Protein AF-A0A7Y2XLH8-F1 (afdb_monomer)

Solvent-accessible surface area (backbone atoms only — not comparable to full-atom values): 9489 Å² total; per-residue (Å²): 139,86,90,83,88,79,88,92,86,87,84,86,86,88,81,81,85,64,67,75,62,55,57,41,55,52,85,90,76,54,77,64,68,76,67,56,79,78,64,96,65,87,66,59,61,67,60,50,53,51,53,51,49,52,51,54,22,26,57,29,35,75,70,77,40,79,69,78,75,83,72,53,72,46,48,52,50,46,51,50,53,50,52,54,47,28,63,74,71,73,42,97,65,79,65,49,91,47,86,77,43,24,40,63,69,38,33,44,52,70,38,68,55,90,77,92,76,88,84,84,88,85,87,86,82,69,95,60,90,48,78,96,49,94,78,79,91,76,83,133

Mean predicted aligned error: 11.75 Å

Structure (mmCIF, N/CA/C/O backbone):
data_AF-A0A7Y2XLH8-F1
#
_entry.id   AF-A0A7Y2XLH8-F1
#
loop_
_atom_site.group_PDB
_atom_site.id
_atom_site.type_symbol
_atom_site.label_atom_id
_atom_site.label_alt_id
_atom_site.label_comp_id
_atom_site.label_asym_id
_atom_site.label_entity_id
_atom_site.label_seq_id
_atom_site.pdbx_PDB_ins_code
_atom_site.Cartn_x
_atom_site.Cartn_y
_atom_site.Cartn_z
_atom_site.occupancy
_atom_site.B_iso_or_equiv
_atom_site.auth_seq_id
_atom_site.auth_comp_id
_atom_site.auth_asym_id
_atom_site.auth_atom_id
_atom_site.pdbx_PDB_model_num
ATOM 1 N N . MET A 1 1 ? 52.951 14.604 -51.143 1.00 42.47 1 MET A N 1
ATOM 2 C CA . MET A 1 1 ? 51.880 15.284 -50.380 1.00 42.47 1 MET A CA 1
ATOM 3 C C . MET A 1 1 ? 50.622 14.425 -50.403 1.00 42.47 1 MET A C 1
ATOM 5 O O . MET A 1 1 ? 49.964 14.355 -51.430 1.00 42.47 1 MET A O 1
ATOM 9 N N . ARG A 1 2 ? 50.342 13.685 -49.322 1.00 42.69 2 ARG A N 1
ATOM 10 C CA . ARG A 1 2 ? 49.181 12.787 -49.211 1.00 42.69 2 ARG A CA 1
ATOM 11 C C . ARG A 1 2 ? 48.135 13.422 -48.291 1.00 42.69 2 ARG A C 1
ATOM 13 O O . ARG A 1 2 ? 48.194 13.254 -47.081 1.00 42.69 2 ARG A O 1
ATOM 20 N N . SER A 1 3 ? 47.190 14.145 -48.883 1.00 49.28 3 SER A N 1
ATOM 21 C CA . SER A 1 3 ? 45.931 14.532 -48.239 1.00 49.28 3 SER A CA 1
ATOM 22 C C . SER A 1 3 ? 44.973 13.352 -48.284 1.00 49.28 3 SER A C 1
ATOM 24 O O . SER A 1 3 ? 44.437 13.125 -49.358 1.00 49.28 3 SER A O 1
ATOM 26 N N . LYS A 1 4 ? 44.762 12.618 -47.182 1.00 50.88 4 LYS A N 1
ATOM 27 C CA . LYS A 1 4 ? 43.562 11.781 -46.929 1.00 50.88 4 LYS A CA 1
ATOM 28 C C . LYS A 1 4 ? 43.514 11.321 -45.465 1.00 50.88 4 LYS A C 1
ATOM 30 O O . LYS A 1 4 ? 43.762 10.153 -45.208 1.00 50.88 4 LYS A O 1
ATOM 35 N N . ILE A 1 5 ? 43.192 12.193 -44.510 1.00 50.69 5 ILE A N 1
ATOM 36 C CA . ILE A 1 5 ? 42.641 11.746 -43.215 1.00 50.69 5 ILE A CA 1
ATOM 37 C C . ILE A 1 5 ? 41.618 12.789 -42.758 1.00 50.69 5 ILE A C 1
ATOM 39 O O . ILE A 1 5 ? 41.911 13.684 -41.975 1.00 50.69 5 ILE A O 1
ATOM 43 N N . ALA A 1 6 ? 40.414 12.697 -43.310 1.00 52.81 6 ALA A N 1
ATOM 44 C CA . ALA A 1 6 ? 39.230 13.323 -42.748 1.00 52.81 6 ALA A CA 1
ATOM 45 C C . ALA A 1 6 ? 38.215 12.210 -42.478 1.00 52.81 6 ALA A C 1
ATOM 47 O O . ALA A 1 6 ? 38.079 11.299 -43.292 1.00 52.81 6 ALA A O 1
ATOM 48 N N . ALA A 1 7 ? 37.511 12.342 -41.354 1.00 50.44 7 ALA A N 1
ATOM 49 C CA . ALA A 1 7 ? 36.339 11.573 -40.938 1.00 50.44 7 ALA A CA 1
ATOM 50 C C . ALA A 1 7 ? 36.567 10.185 -40.312 1.00 50.44 7 ALA A C 1
ATOM 52 O O . ALA A 1 7 ? 36.214 9.189 -40.922 1.00 50.44 7 ALA A O 1
ATOM 53 N N . ILE A 1 8 ? 37.005 10.128 -39.044 1.00 50.56 8 ILE A N 1
ATOM 54 C CA . ILE A 1 8 ? 36.536 9.094 -38.091 1.00 50.56 8 ILE A CA 1
ATOM 55 C C . ILE A 1 8 ? 36.540 9.651 -36.651 1.00 50.56 8 ILE A C 1
ATOM 57 O O . ILE A 1 8 ? 37.342 9.217 -35.840 1.00 50.56 8 ILE A O 1
ATOM 61 N N . VAL A 1 9 ? 35.676 10.609 -36.291 1.00 49.31 9 VAL A N 1
ATOM 62 C CA . VAL A 1 9 ? 35.317 10.840 -34.867 1.00 49.31 9 VAL A CA 1
ATOM 63 C C . VAL A 1 9 ? 33.906 11.439 -34.775 1.00 49.31 9 VAL A C 1
ATOM 65 O O . VAL A 1 9 ? 33.739 12.623 -34.515 1.00 49.31 9 VAL A O 1
ATOM 68 N N . ALA A 1 10 ? 32.862 10.652 -35.040 1.00 50.28 10 ALA A N 1
ATOM 69 C CA . ALA A 1 10 ? 31.478 11.088 -34.793 1.00 50.28 10 ALA A CA 1
ATOM 70 C C . ALA A 1 10 ? 30.526 9.900 -34.575 1.00 50.28 10 ALA A C 1
ATOM 72 O O . ALA A 1 10 ? 29.462 9.831 -35.179 1.00 50.28 10 ALA A O 1
ATOM 73 N N . GLY A 1 11 ? 30.916 8.918 -33.756 1.00 48.41 11 GLY A N 1
ATOM 74 C CA . GLY A 1 11 ? 30.134 7.680 -33.635 1.00 48.41 11 GLY A CA 1
ATOM 75 C C . GLY A 1 11 ? 30.216 6.956 -32.298 1.00 48.41 11 GLY A C 1
ATOM 76 O O . GLY A 1 11 ? 30.071 5.742 -32.285 1.00 48.41 11 GLY A O 1
ATOM 77 N N . PHE A 1 12 ? 30.477 7.648 -31.183 1.00 50.34 12 PHE A N 1
ATOM 78 C CA . PHE A 1 12 ? 30.637 6.976 -29.882 1.00 50.34 12 PHE A CA 1
ATOM 79 C C . PHE A 1 12 ? 29.977 7.708 -28.704 1.00 50.34 12 PHE A C 1
ATOM 81 O O . PHE A 1 12 ? 30.541 7.801 -27.620 1.00 50.34 12 PHE A O 1
ATOM 88 N N . ALA A 1 13 ? 28.775 8.255 -28.903 1.00 50.56 13 ALA A N 1
ATOM 89 C CA . ALA A 1 13 ? 28.060 8.962 -27.835 1.00 50.56 13 ALA A CA 1
ATOM 90 C C . ALA A 1 13 ? 26.543 8.700 -27.820 1.00 50.56 13 ALA A C 1
ATOM 92 O O . ALA A 1 13 ? 25.767 9.619 -27.576 1.00 50.56 13 ALA A O 1
ATOM 93 N N . LEU A 1 14 ? 26.092 7.466 -28.086 1.00 52.66 14 LEU A N 1
ATOM 94 C CA . LEU A 1 14 ? 24.652 7.161 -28.070 1.00 52.66 14 LEU A CA 1
ATOM 95 C C . LEU A 1 14 ? 24.276 5.775 -27.516 1.00 52.66 14 LEU A C 1
ATOM 97 O O . LEU A 1 14 ? 23.356 5.150 -28.031 1.00 52.66 14 LEU A O 1
ATOM 101 N N . SER A 1 15 ? 24.944 5.290 -26.461 1.00 49.56 15 SER A N 1
ATOM 102 C CA . SER A 1 15 ? 24.640 3.942 -25.929 1.00 49.56 15 SER A CA 1
ATOM 103 C C . SER A 1 15 ? 24.393 3.826 -24.419 1.00 49.56 15 SER A C 1
ATOM 105 O O . SER A 1 15 ? 24.110 2.728 -23.956 1.00 49.56 15 SER A O 1
ATOM 107 N N . CYS A 1 16 ? 24.423 4.903 -23.624 1.00 47.50 16 CYS A N 1
ATOM 108 C CA . CYS A 1 16 ? 24.435 4.749 -22.154 1.00 47.50 16 CYS A CA 1
ATOM 109 C C . CYS A 1 16 ? 23.150 5.130 -21.394 1.00 47.50 16 CYS A C 1
ATOM 111 O O . CYS A 1 16 ? 23.162 5.106 -20.168 1.00 47.50 16 CYS A O 1
ATOM 113 N N . VAL A 1 17 ? 22.023 5.444 -22.048 1.00 51.62 17 VAL A N 1
ATOM 114 C CA . VAL A 1 17 ? 20.821 5.936 -21.322 1.00 51.62 17 VAL A CA 1
ATOM 115 C C . VAL A 1 17 ? 19.772 4.843 -21.030 1.00 51.62 17 VAL A C 1
ATOM 117 O O . VAL A 1 17 ? 18.806 5.085 -20.312 1.00 51.62 17 VAL A O 1
ATOM 120 N N . VAL A 1 18 ? 19.957 3.606 -21.506 1.00 52.75 18 VAL A N 1
ATOM 121 C CA . VAL A 1 18 ? 18.918 2.548 -21.433 1.00 52.75 18 VAL A CA 1
ATOM 122 C C . VAL A 1 18 ? 19.030 1.597 -20.231 1.00 52.75 18 VAL A C 1
ATOM 124 O O . VAL A 1 18 ? 18.156 0.756 -20.027 1.00 52.75 18 VAL A O 1
ATOM 127 N N . ALA A 1 19 ? 20.068 1.712 -19.398 1.00 52.62 19 ALA A N 1
ATOM 128 C CA . ALA A 1 19 ? 20.333 0.719 -18.349 1.00 52.62 19 ALA A CA 1
ATOM 129 C C . ALA A 1 19 ? 19.304 0.726 -17.197 1.00 52.62 19 ALA A C 1
ATOM 131 O O . ALA A 1 19 ? 19.071 -0.302 -16.570 1.00 52.62 19 ALA A O 1
ATOM 132 N N . THR A 1 20 ? 18.630 1.851 -16.935 1.00 54.25 20 THR A N 1
ATOM 133 C CA . THR A 1 20 ? 17.723 1.967 -15.774 1.00 54.25 20 THR A CA 1
ATOM 134 C C . THR A 1 20 ? 16.356 1.307 -15.974 1.00 54.25 20 THR A C 1
ATOM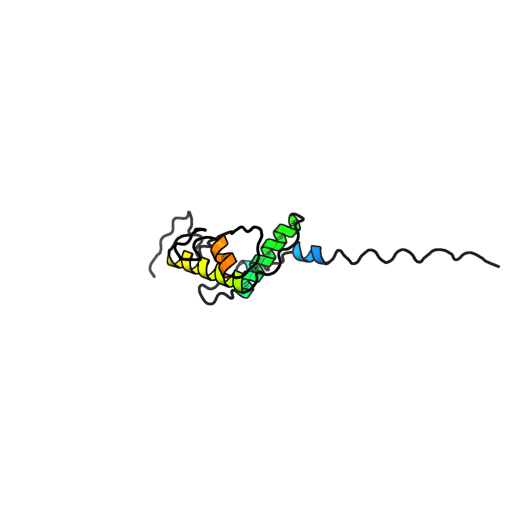 136 O O . THR A 1 20 ? 15.678 0.998 -14.995 1.00 54.25 20 THR A O 1
ATOM 139 N N . SER A 1 21 ? 15.937 1.059 -17.220 1.00 55.72 21 SER A N 1
ATOM 140 C CA . SER A 1 21 ? 14.692 0.336 -17.511 1.00 55.72 21 SER A CA 1
ATOM 141 C C . SER A 1 21 ? 14.849 -1.181 -17.417 1.00 55.72 21 SER A C 1
ATOM 143 O O . SER A 1 21 ? 13.876 -1.870 -17.124 1.00 55.72 21 SER A O 1
ATOM 145 N N . ALA A 1 22 ? 16.056 -1.711 -17.636 1.00 59.56 22 ALA A N 1
ATOM 146 C CA . ALA A 1 22 ? 16.285 -3.154 -17.668 1.00 59.56 22 ALA A CA 1
ATOM 147 C C . ALA A 1 22 ? 16.166 -3.804 -16.277 1.00 59.56 22 ALA A C 1
ATOM 149 O O . ALA A 1 22 ? 15.547 -4.860 -16.165 1.00 59.56 22 ALA A O 1
ATOM 150 N N . GLU A 1 23 ? 16.665 -3.156 -15.215 1.00 62.62 23 GLU A N 1
ATOM 151 C CA . GLU A 1 23 ? 16.588 -3.710 -13.852 1.00 62.62 23 GLU A CA 1
ATOM 152 C C . GLU A 1 23 ? 15.149 -3.872 -13.360 1.00 62.62 23 GLU A C 1
ATOM 154 O O . GLU A 1 23 ? 14.798 -4.923 -12.832 1.00 62.62 23 GLU A O 1
ATOM 159 N N . ALA A 1 24 ? 14.284 -2.874 -13.578 1.00 64.62 24 ALA A N 1
ATOM 160 C CA . ALA A 1 24 ? 12.888 -2.956 -13.148 1.00 64.62 24 ALA A CA 1
ATOM 161 C C . ALA A 1 24 ? 12.120 -4.059 -13.889 1.00 64.62 24 ALA A C 1
ATOM 163 O O . ALA A 1 24 ? 11.203 -4.637 -13.328 1.00 64.62 24 ALA A O 1
ATOM 164 N N . CYS A 1 25 ? 12.497 -4.377 -15.129 1.00 76.56 25 CYS A N 1
ATOM 165 C CA . CYS A 1 25 ? 11.893 -5.452 -15.917 1.00 76.56 25 CYS A CA 1
ATOM 166 C C . CYS A 1 25 ? 12.431 -6.847 -15.557 1.00 76.56 25 CYS A C 1
ATOM 168 O O . CYS A 1 25 ? 11.977 -7.840 -16.127 1.00 76.56 25 CYS A O 1
ATOM 170 N N . SER A 1 26 ? 13.367 -6.944 -14.612 1.00 74.12 26 SER A N 1
ATOM 171 C CA . SER A 1 26 ? 13.904 -8.206 -14.117 1.00 74.12 26 SER A CA 1
ATOM 172 C C . SER A 1 26 ? 13.535 -8.405 -12.647 1.00 74.12 26 SER A C 1
ATOM 174 O O . SER A 1 26 ? 13.800 -7.557 -11.802 1.00 74.12 26 SER A O 1
ATOM 176 N N . ARG A 1 27 ? 12.922 -9.546 -12.323 1.00 70.50 27 ARG A N 1
ATOM 177 C CA . ARG A 1 27 ? 12.696 -9.992 -10.943 1.00 70.50 27 ARG A CA 1
ATOM 178 C C . ARG A 1 27 ? 13.339 -11.360 -10.777 1.00 70.50 27 ARG A C 1
ATOM 180 O O . ARG A 1 27 ? 12.827 -12.354 -11.282 1.00 70.50 27 ARG A O 1
ATOM 187 N N . SER A 1 28 ? 14.446 -11.410 -10.047 1.00 67.88 28 SER A N 1
ATOM 188 C CA . SER A 1 28 ? 15.061 -12.660 -9.604 1.00 67.88 28 SER A CA 1
ATOM 189 C C . SER A 1 28 ? 14.618 -12.943 -8.170 1.00 67.88 28 SER A C 1
ATOM 191 O O . SER A 1 28 ? 15.053 -12.265 -7.242 1.00 67.88 28 SER A O 1
ATOM 193 N N . VAL A 1 29 ? 13.760 -13.946 -7.980 1.00 68.62 29 VAL A N 1
ATOM 194 C CA . VAL A 1 29 ? 13.443 -14.501 -6.654 1.00 68.62 29 VAL A CA 1
ATOM 195 C C . VAL A 1 29 ? 13.975 -15.922 -6.608 1.00 68.62 29 VAL A C 1
ATOM 197 O O . VAL A 1 29 ? 13.643 -16.735 -7.468 1.00 68.62 29 VAL A O 1
ATOM 200 N N . SER A 1 30 ? 14.808 -16.229 -5.614 1.00 69.31 30 SER A N 1
ATOM 201 C CA . SER A 1 30 ? 15.351 -17.578 -5.463 1.00 69.31 30 SER A CA 1
ATOM 202 C C . SER A 1 30 ? 14.250 -18.578 -5.091 1.00 69.31 30 SER A C 1
ATOM 204 O O . SER A 1 30 ? 13.277 -18.236 -4.414 1.00 69.31 30 SER A O 1
ATOM 206 N N . ALA A 1 31 ? 14.424 -19.845 -5.478 1.00 72.62 31 ALA A N 1
ATOM 207 C CA . ALA A 1 31 ? 13.483 -20.910 -5.125 1.00 72.62 31 ALA A CA 1
ATOM 208 C C . ALA A 1 31 ? 13.303 -21.063 -3.602 1.00 72.62 31 ALA A C 1
ATOM 210 O O . ALA A 1 31 ? 12.221 -21.425 -3.147 1.00 72.62 31 ALA A O 1
ATOM 211 N N . ASN A 1 32 ? 14.342 -20.756 -2.817 1.00 68.25 32 ASN A N 1
ATOM 212 C CA . ASN A 1 32 ? 14.270 -20.753 -1.358 1.00 68.25 32 ASN A CA 1
ATOM 213 C C . ASN A 1 32 ? 13.418 -19.590 -0.844 1.00 68.25 32 ASN A C 1
ATOM 215 O O . ASN A 1 32 ? 12.512 -19.822 -0.053 1.00 68.25 32 ASN A O 1
ATOM 219 N N . ALA A 1 33 ? 13.639 -18.367 -1.342 1.00 70.00 33 ALA A N 1
ATOM 220 C CA . ALA A 1 33 ? 12.838 -17.205 -0.953 1.00 70.00 33 ALA A CA 1
ATOM 221 C C . ALA A 1 33 ? 11.348 -17.387 -1.294 1.00 70.00 33 ALA A C 1
ATOM 223 O O . ALA A 1 33 ? 10.489 -16.996 -0.512 1.00 70.00 33 ALA A O 1
ATOM 224 N N . ALA A 1 34 ? 11.037 -18.047 -2.416 1.00 68.19 34 ALA A N 1
ATOM 225 C CA . ALA A 1 34 ? 9.664 -18.378 -2.805 1.00 68.19 34 ALA A CA 1
ATOM 226 C C . ALA A 1 34 ? 8.972 -19.398 -1.873 1.00 68.19 34 ALA A C 1
ATOM 228 O O . ALA A 1 34 ? 7.748 -19.506 -1.892 1.00 68.19 34 ALA A O 1
ATOM 229 N N . LYS A 1 35 ? 9.742 -20.150 -1.075 1.00 68.25 35 LYS A N 1
ATOM 230 C CA . LYS A 1 35 ? 9.249 -21.161 -0.123 1.00 68.25 35 LYS A CA 1
ATOM 231 C C . LYS A 1 35 ? 9.322 -20.700 1.335 1.00 68.25 35 LYS A C 1
ATOM 233 O O . LYS A 1 35 ? 8.863 -21.420 2.219 1.00 68.25 35 LYS A O 1
ATOM 238 N N . THR A 1 36 ? 9.902 -19.530 1.603 1.00 70.94 36 THR A N 1
ATOM 239 C CA . THR A 1 36 ? 10.019 -18.996 2.960 1.00 70.94 36 THR A CA 1
ATOM 240 C C . THR A 1 36 ? 8.640 -18.660 3.516 1.00 70.94 36 THR A C 1
ATOM 242 O O . THR A 1 36 ? 7.892 -17.874 2.938 1.00 70.94 36 THR A O 1
ATOM 245 N N . VAL A 1 37 ? 8.318 -19.226 4.679 1.00 72.50 37 VAL A N 1
ATOM 246 C CA . VAL A 1 37 ? 7.117 -18.855 5.431 1.00 72.50 37 VAL A CA 1
ATOM 247 C C . VAL A 1 37 ? 7.344 -17.484 6.064 1.00 72.50 37 VAL A C 1
ATOM 249 O O . VAL A 1 37 ? 8.294 -17.293 6.822 1.00 72.50 37 VAL A O 1
ATOM 252 N N . VAL A 1 38 ? 6.468 -16.526 5.764 1.00 73.06 38 VAL A N 1
ATOM 253 C CA . VAL A 1 38 ? 6.495 -15.203 6.399 1.00 73.06 38 VAL A CA 1
ATOM 254 C C . VAL A 1 38 ? 6.071 -15.353 7.868 1.00 73.06 38 VAL A C 1
ATOM 256 O O . VAL A 1 38 ? 5.036 -15.974 8.133 1.00 73.06 38 VAL A O 1
ATOM 259 N N . PRO 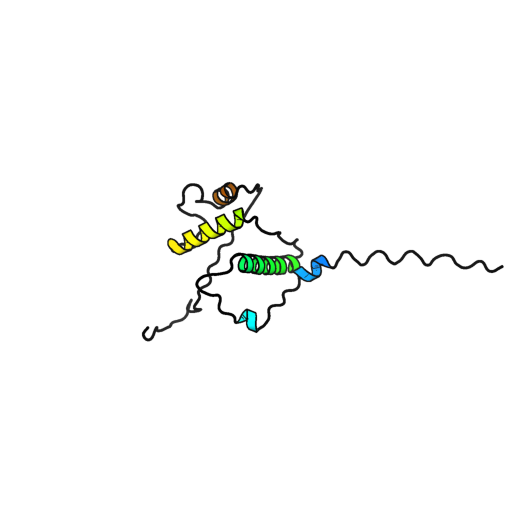A 1 39 ? 6.843 -14.823 8.835 1.00 74.00 39 PRO A N 1
ATOM 260 C CA . PRO A 1 39 ? 6.514 -14.951 10.249 1.00 74.00 39 PRO A CA 1
ATOM 261 C C . PRO A 1 39 ? 5.196 -14.241 10.584 1.00 74.00 39 PRO A C 1
ATOM 263 O O . PRO A 1 39 ? 4.850 -13.218 9.998 1.00 74.00 39 PRO A O 1
ATOM 266 N N . GLN A 1 40 ? 4.460 -14.784 11.558 1.00 69.75 40 GLN A N 1
ATOM 267 C CA . GLN A 1 40 ? 3.166 -14.234 11.985 1.00 69.75 40 GLN A CA 1
ATOM 268 C C . GLN A 1 40 ? 3.307 -12.896 12.725 1.00 69.75 40 GLN A C 1
ATOM 270 O O . GLN A 1 40 ? 2.401 -12.065 12.698 1.00 69.75 40 GLN A O 1
ATOM 275 N N . THR A 1 41 ? 4.429 -12.695 13.408 1.00 77.81 41 THR A N 1
ATOM 276 C CA . THR A 1 41 ? 4.739 -11.496 14.186 1.00 77.81 41 THR A CA 1
ATOM 277 C C . THR A 1 41 ? 6.123 -10.988 13.805 1.00 77.81 41 THR A C 1
ATOM 279 O O . THR A 1 41 ? 6.937 -11.727 13.255 1.00 77.81 41 THR A O 1
ATOM 282 N N . GLY A 1 42 ? 6.388 -9.705 14.059 1.00 80.12 42 GLY A N 1
ATOM 283 C CA . GLY A 1 42 ? 7.691 -9.114 13.746 1.00 80.12 42 GLY A CA 1
ATOM 284 C C . GLY A 1 42 ? 7.987 -9.027 12.246 1.00 80.12 42 GLY A C 1
ATOM 285 O O . GLY A 1 42 ? 9.149 -9.085 11.853 1.00 80.12 42 GLY A O 1
ATOM 286 N N . ILE A 1 43 ? 6.954 -8.903 11.402 1.00 80.44 43 ILE A N 1
ATOM 287 C CA . ILE A 1 43 ? 7.134 -8.649 9.969 1.00 80.44 43 ILE A CA 1
ATOM 288 C C . ILE A 1 43 ? 7.956 -7.368 9.808 1.00 80.44 43 ILE A C 1
ATOM 290 O O . ILE A 1 43 ? 7.582 -6.309 10.314 1.00 80.44 43 ILE A O 1
ATOM 294 N N . ASN A 1 44 ? 9.072 -7.465 9.085 1.00 82.62 44 ASN A N 1
ATOM 295 C CA . ASN A 1 44 ? 9.839 -6.292 8.698 1.00 82.62 44 ASN A CA 1
ATOM 296 C C . ASN A 1 44 ? 9.047 -5.523 7.630 1.00 82.62 44 ASN A C 1
ATOM 298 O O . ASN A 1 44 ? 9.079 -5.873 6.451 1.00 82.62 44 ASN A O 1
ATOM 302 N N . GLN A 1 45 ? 8.315 -4.495 8.065 1.00 81.19 45 GLN A N 1
ATOM 303 C CA . GLN A 1 45 ? 7.429 -3.720 7.199 1.00 81.19 45 GLN A CA 1
ATOM 304 C C . GLN A 1 45 ? 8.192 -3.022 6.067 1.00 81.19 45 GLN A C 1
ATOM 306 O O . GLN A 1 45 ? 7.702 -2.997 4.947 1.00 81.19 45 GLN A O 1
ATOM 311 N N . SER A 1 46 ? 9.408 -2.527 6.323 1.00 82.31 46 SER A N 1
ATOM 312 C CA . SER A 1 46 ? 10.230 -1.888 5.285 1.00 82.31 46 SER A CA 1
ATOM 313 C C . SER A 1 46 ? 10.605 -2.883 4.190 1.00 82.31 46 SER A C 1
ATOM 315 O O . SER A 1 46 ? 10.446 -2.592 3.010 1.00 82.31 46 SER A O 1
ATOM 317 N N . LEU A 1 47 ? 11.044 -4.084 4.579 1.00 83.75 47 LEU A N 1
ATOM 318 C CA . LEU A 1 47 ? 11.382 -5.137 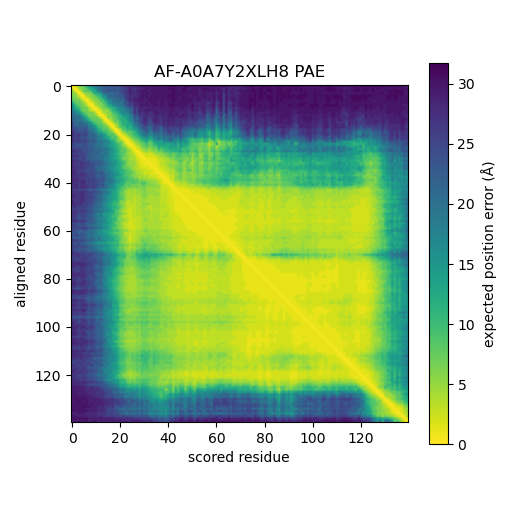3.622 1.00 83.75 47 LEU A CA 1
ATOM 319 C C . LEU A 1 47 ? 10.152 -5.592 2.823 1.00 83.75 47 LEU A C 1
ATOM 321 O O . LEU A 1 47 ? 10.257 -5.859 1.626 1.00 83.75 47 LEU A O 1
ATOM 325 N N . LEU A 1 48 ? 8.988 -5.676 3.473 1.00 82.38 48 LEU A N 1
ATOM 326 C CA . LEU A 1 48 ? 7.733 -6.007 2.801 1.00 82.38 48 LEU A CA 1
ATOM 327 C C . LEU A 1 48 ? 7.332 -4.922 1.789 1.00 82.38 48 LEU A C 1
ATOM 329 O O . LEU A 1 48 ? 7.004 -5.253 0.650 1.00 82.38 48 LEU A O 1
ATOM 333 N N . ASP A 1 49 ? 7.398 -3.646 2.174 1.00 84.38 49 ASP A N 1
ATOM 334 C CA . ASP A 1 49 ? 7.088 -2.509 1.302 1.00 84.38 49 ASP A CA 1
ATOM 335 C C . ASP A 1 49 ? 8.027 -2.471 0.083 1.00 84.38 49 ASP A C 1
ATOM 337 O O . ASP A 1 49 ? 7.570 -2.266 -1.046 1.00 84.38 49 ASP A O 1
ATOM 341 N N . ASP A 1 50 ? 9.323 -2.725 0.283 1.00 84.69 50 ASP A N 1
ATOM 342 C CA . ASP A 1 50 ? 10.311 -2.797 -0.799 1.00 84.69 50 ASP A CA 1
ATOM 343 C C . ASP A 1 50 ? 10.032 -3.969 -1.750 1.00 84.69 50 ASP A C 1
ATOM 345 O O . ASP A 1 50 ? 10.053 -3.796 -2.972 1.00 84.69 50 ASP A O 1
ATOM 349 N N . ALA A 1 51 ? 9.690 -5.146 -1.216 1.00 85.94 51 ALA A N 1
ATOM 350 C CA . ALA A 1 51 ? 9.340 -6.317 -2.020 1.00 85.94 51 ALA A CA 1
ATOM 351 C C . ALA A 1 51 ? 8.060 -6.099 -2.846 1.00 85.94 51 ALA A C 1
ATOM 353 O O . ALA A 1 51 ? 8.015 -6.451 -4.030 1.00 85.94 51 ALA A O 1
ATOM 354 N N . ILE A 1 52 ? 7.028 -5.486 -2.253 1.00 86.69 52 ILE A N 1
ATOM 355 C CA . ILE A 1 52 ? 5.793 -5.117 -2.961 1.00 86.69 52 ILE A CA 1
ATOM 356 C C . ILE A 1 52 ? 6.108 -4.110 -4.069 1.00 86.69 52 ILE A C 1
ATOM 358 O O . ILE A 1 52 ? 5.652 -4.274 -5.200 1.00 86.69 52 ILE A O 1
ATOM 362 N N . ARG A 1 53 ? 6.911 -3.080 -3.781 1.00 88.31 53 ARG A N 1
ATOM 363 C CA . ARG A 1 53 ? 7.267 -2.048 -4.764 1.00 88.31 53 ARG A CA 1
ATOM 364 C C . ARG A 1 53 ? 8.085 -2.613 -5.918 1.00 88.31 53 ARG A C 1
ATOM 366 O O . ARG A 1 53 ? 7.843 -2.229 -7.062 1.00 88.31 53 ARG A O 1
ATOM 373 N N . ALA A 1 54 ? 9.017 -3.522 -5.635 1.00 86.94 54 ALA A N 1
ATOM 374 C CA . ALA A 1 54 ? 9.772 -4.239 -6.654 1.00 86.94 54 ALA A CA 1
ATOM 375 C C . ALA A 1 54 ? 8.834 -5.032 -7.577 1.00 86.94 54 ALA A C 1
ATOM 377 O O . ALA A 1 54 ? 8.926 -4.897 -8.795 1.00 86.94 54 ALA A O 1
ATOM 378 N N . GLU A 1 55 ? 7.870 -5.770 -7.014 1.00 89.31 55 GLU A N 1
ATOM 379 C CA . GLU A 1 55 ? 6.890 -6.524 -7.806 1.00 89.31 55 GLU A CA 1
ATOM 380 C C . GLU A 1 55 ? 5.991 -5.623 -8.652 1.00 89.31 55 GLU A C 1
ATOM 382 O O . GLU A 1 55 ? 5.803 -5.850 -9.847 1.00 89.31 55 GLU A O 1
ATOM 387 N N . VAL A 1 56 ? 5.456 -4.560 -8.052 1.00 91.38 56 VAL A N 1
ATOM 388 C CA . VAL A 1 56 ? 4.630 -3.583 -8.767 1.00 91.38 56 VAL A CA 1
ATOM 389 C C . VAL A 1 56 ? 5.420 -2.969 -9.919 1.00 91.38 56 VAL A C 1
ATOM 391 O O . VAL A 1 56 ? 4.908 -2.871 -11.033 1.00 91.38 56 VAL A O 1
ATOM 394 N N . ASN A 1 57 ? 6.672 -2.577 -9.685 1.00 91.69 57 ASN A N 1
ATOM 395 C CA . ASN A 1 57 ? 7.514 -1.983 -10.718 1.00 91.69 57 ASN A CA 1
ATOM 396 C C . ASN A 1 57 ? 7.912 -2.971 -11.815 1.00 91.69 57 ASN A C 1
ATOM 398 O O . ASN A 1 57 ? 8.005 -2.546 -12.966 1.00 91.69 57 ASN A O 1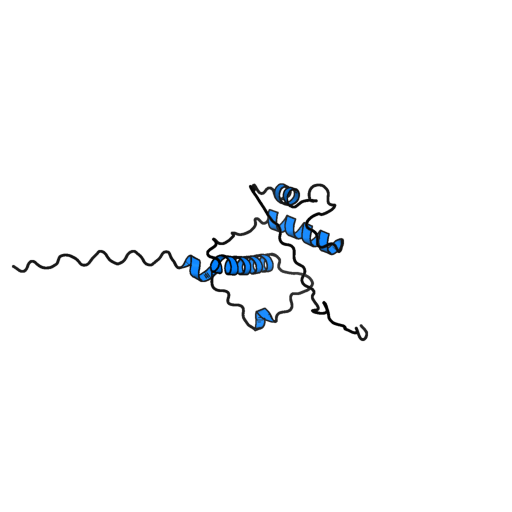
ATOM 402 N N . PHE A 1 58 ? 8.045 -4.259 -11.501 1.00 91.69 58 PHE A N 1
ATOM 403 C CA . PHE A 1 58 ? 8.215 -5.312 -12.499 1.00 91.69 58 PHE A CA 1
ATOM 404 C C . PHE A 1 58 ? 7.040 -5.380 -13.471 1.00 91.69 58 PHE A C 1
ATOM 406 O O . PHE A 1 58 ? 7.228 -5.257 -14.686 1.00 91.69 58 PHE A O 1
ATOM 413 N N . HIS A 1 59 ? 5.813 -5.469 -12.954 1.00 92.69 59 HIS A N 1
ATOM 414 C CA . HIS A 1 59 ? 4.621 -5.487 -13.810 1.00 92.69 59 HIS A CA 1
ATOM 415 C C . HIS A 1 59 ? 4.433 -4.175 -14.575 1.00 92.69 59 HIS A C 1
ATOM 417 O O . HIS A 1 59 ? 4.082 -4.192 -15.754 1.00 92.69 59 HIS A O 1
ATOM 423 N N . ARG A 1 60 ? 4.733 -3.029 -13.950 1.00 94.06 60 ARG A N 1
ATOM 424 C CA . ARG A 1 60 ? 4.705 -1.723 -14.627 1.00 94.06 60 ARG A CA 1
ATOM 425 C C . ARG A 1 60 ? 5.713 -1.651 -15.769 1.00 94.06 60 ARG A C 1
ATOM 427 O O . ARG A 1 60 ? 5.340 -1.210 -16.851 1.00 94.06 60 ARG A O 1
ATOM 434 N N . CYS A 1 61 ? 6.941 -2.121 -15.557 1.00 93.50 61 CYS A N 1
ATOM 435 C CA . CYS A 1 61 ? 7.983 -2.125 -16.581 1.00 93.50 61 CYS A CA 1
ATOM 436 C C . CYS A 1 61 ? 7.575 -2.980 -17.786 1.00 93.50 61 CYS A C 1
ATOM 438 O O . CYS A 1 61 ? 7.634 -2.510 -18.921 1.00 93.50 61 CYS A O 1
ATOM 440 N N . ARG A 1 62 ? 7.044 -4.188 -17.543 1.00 91.75 62 ARG A N 1
ATOM 441 C CA . ARG A 1 62 ? 6.520 -5.069 -18.603 1.00 91.75 62 ARG A CA 1
ATOM 442 C C . ARG A 1 62 ? 5.354 -4.467 -19.389 1.00 91.75 62 ARG A C 1
ATOM 444 O O . ARG A 1 62 ? 5.155 -4.831 -20.541 1.00 91.75 62 ARG A O 1
ATOM 451 N N . ALA A 1 63 ? 4.608 -3.549 -18.780 1.00 94.44 63 ALA A N 1
ATOM 452 C CA . ALA A 1 63 ? 3.531 -2.799 -19.419 1.00 94.44 63 ALA A CA 1
ATOM 453 C C . ALA A 1 63 ? 3.989 -1.459 -20.039 1.00 94.44 63 ALA A C 1
ATOM 455 O O . ALA A 1 63 ? 3.149 -0.668 -20.459 1.00 94.44 63 ALA A O 1
ATOM 456 N N . GLY A 1 64 ? 5.294 -1.156 -20.064 1.00 94.12 64 GLY A N 1
ATOM 457 C CA . GLY A 1 64 ? 5.823 0.113 -20.584 1.00 94.12 64 GLY A CA 1
ATOM 458 C C . GLY A 1 64 ? 5.524 1.335 -19.702 1.00 94.12 64 GLY A C 1
ATOM 459 O O . GLY A 1 64 ? 5.624 2.476 -20.154 1.00 94.12 64 GLY A O 1
ATOM 460 N N . LEU A 1 65 ? 5.146 1.125 -18.438 1.00 93.81 65 LEU A N 1
ATOM 461 C CA . LEU A 1 65 ? 4.810 2.182 -17.488 1.00 93.81 65 LEU A CA 1
ATOM 462 C C . LEU A 1 65 ? 6.024 2.578 -16.642 1.00 93.81 65 LEU A C 1
ATOM 464 O O . LEU A 1 65 ? 6.791 1.741 -16.170 1.00 93.81 65 LEU A O 1
ATOM 468 N N . LYS A 1 66 ? 6.146 3.880 -16.354 1.00 90.94 66 LYS A N 1
ATOM 469 C CA . LYS A 1 66 ? 7.168 4.404 -15.431 1.00 90.94 66 LYS A CA 1
ATOM 470 C C . LYS A 1 66 ? 7.023 3.783 -14.043 1.00 90.94 66 LYS A C 1
ATOM 472 O O . LYS A 1 66 ? 5.902 3.647 -13.548 1.00 90.94 66 LYS A O 1
ATOM 477 N N . ARG A 1 67 ? 8.143 3.488 -13.384 1.00 89.94 67 ARG A N 1
ATOM 478 C CA . ARG A 1 67 ? 8.171 3.008 -11.994 1.00 89.94 67 ARG A CA 1
ATOM 479 C C . ARG A 1 67 ? 7.463 3.964 -11.024 1.00 89.94 67 ARG A C 1
ATOM 481 O O . ARG A 1 67 ? 7.516 5.180 -11.206 1.00 89.94 67 ARG A O 1
ATOM 488 N N . VAL A 1 68 ? 6.831 3.412 -9.992 1.00 91.25 68 VAL A N 1
ATOM 489 C CA . VAL A 1 68 ? 6.415 4.166 -8.804 1.00 91.25 68 VAL A CA 1
ATOM 490 C C . VAL A 1 68 ? 7.605 4.331 -7.859 1.00 91.25 68 VAL A C 1
ATOM 492 O O . VAL A 1 68 ? 8.449 3.437 -7.740 1.00 91.25 68 VAL A O 1
ATOM 495 N N . SER A 1 69 ? 7.687 5.499 -7.226 1.00 89.12 69 SER A N 1
ATOM 496 C CA . SER A 1 69 ? 8.671 5.791 -6.186 1.00 89.12 69 SER A CA 1
ATOM 497 C C . SER A 1 69 ? 8.257 5.178 -4.852 1.00 89.12 69 SER A C 1
ATOM 499 O O . SER A 1 69 ? 7.177 4.602 -4.727 1.00 89.12 69 SER A O 1
ATOM 501 N N . ASP A 1 70 ? 9.119 5.337 -3.852 1.00 84.88 70 ASP A N 1
ATOM 502 C CA . ASP A 1 70 ? 8.756 5.035 -2.476 1.00 84.88 70 ASP A CA 1
ATOM 503 C C . ASP A 1 70 ? 7.506 5.805 -2.029 1.00 84.88 70 ASP A C 1
ATOM 505 O O . ASP A 1 70 ? 7.287 6.956 -2.435 1.00 84.88 70 ASP A O 1
ATOM 509 N N . ALA A 1 71 ? 6.695 5.150 -1.201 1.00 79.31 71 ALA A N 1
ATOM 510 C CA . ALA A 1 71 ? 5.659 5.816 -0.440 1.00 79.31 71 ALA A CA 1
ATOM 511 C C . ALA A 1 71 ? 6.345 6.574 0.702 1.00 79.31 71 ALA A C 1
ATOM 513 O O . ALA A 1 71 ? 7.275 6.080 1.330 1.00 79.31 71 ALA A O 1
ATOM 514 N N . SER A 1 72 ? 5.912 7.799 0.997 1.00 84.94 72 SER A N 1
ATOM 515 C CA . SER A 1 72 ? 6.438 8.473 2.184 1.00 84.94 72 SER A CA 1
ATOM 516 C C . SER A 1 72 ? 6.123 7.638 3.431 1.00 84.94 72 SER A C 1
ATOM 518 O O . SER A 1 72 ? 5.052 7.032 3.519 1.00 84.94 72 SER A O 1
ATOM 520 N N . SER A 1 73 ? 7.003 7.663 4.435 1.00 86.75 73 SER A N 1
ATOM 521 C CA . SER A 1 73 ? 6.800 6.926 5.695 1.00 86.75 73 SER A CA 1
ATOM 522 C C . SER A 1 73 ? 5.448 7.223 6.357 1.00 86.75 73 SER A C 1
ATOM 524 O O . SER A 1 73 ? 4.848 6.363 6.995 1.00 86.75 73 SER A O 1
ATOM 526 N N . ARG A 1 74 ? 4.917 8.435 6.153 1.00 91.75 74 ARG A N 1
ATOM 527 C CA . ARG A 1 74 ? 3.591 8.846 6.631 1.00 91.75 74 ARG A CA 1
ATOM 528 C C . ARG A 1 74 ? 2.451 8.129 5.912 1.00 91.75 74 ARG A C 1
ATOM 530 O O . ARG A 1 74 ? 1.461 7.789 6.553 1.00 91.75 74 ARG A O 1
ATOM 537 N N . LEU A 1 75 ? 2.568 7.912 4.602 1.00 91.69 75 LEU A N 1
ATOM 538 C CA . LEU A 1 75 ? 1.554 7.194 3.834 1.00 91.69 75 LEU A CA 1
ATOM 539 C C . LEU A 1 75 ? 1.563 5.702 4.185 1.00 91.69 75 LEU A C 1
ATOM 541 O O . LEU A 1 75 ? 0.491 5.146 4.423 1.00 91.69 75 LEU A O 1
ATOM 545 N N . SER A 1 76 ? 2.750 5.094 4.307 1.00 90.38 76 SER A N 1
ATOM 546 C CA . SER A 1 76 ? 2.886 3.706 4.777 1.00 90.38 76 SER A CA 1
ATOM 547 C C . SER A 1 76 ? 2.290 3.522 6.174 1.00 90.38 76 SER A C 1
ATOM 549 O O . SER A 1 76 ? 1.550 2.569 6.406 1.00 90.38 76 SER A O 1
ATOM 551 N N . LEU A 1 77 ? 2.501 4.477 7.088 1.00 90.69 77 LEU A N 1
ATOM 552 C CA . LEU A 1 77 ? 1.918 4.431 8.431 1.00 90.69 77 LEU A CA 1
ATOM 553 C C . LEU A 1 77 ? 0.377 4.460 8.422 1.00 90.69 77 LEU A C 1
ATOM 555 O O . LEU A 1 77 ? -0.263 3.750 9.199 1.00 90.69 77 LEU A O 1
ATOM 559 N N . GLU A 1 78 ? -0.250 5.278 7.573 1.00 94.50 78 GLU A N 1
ATOM 560 C CA . GLU A 1 78 ? -1.718 5.298 7.468 1.00 94.50 78 GLU A CA 1
ATOM 561 C C . GLU A 1 78 ? -2.269 4.024 6.806 1.00 94.50 78 GLU A C 1
ATOM 563 O O . GLU A 1 78 ? -3.330 3.541 7.213 1.00 94.50 78 GLU A O 1
ATOM 568 N N . ALA A 1 79 ? -1.537 3.436 5.852 1.00 93.81 79 ALA A N 1
ATOM 569 C CA . ALA A 1 79 ? -1.868 2.129 5.286 1.00 93.81 79 ALA A CA 1
ATOM 570 C C . ALA A 1 79 ? -1.785 1.018 6.349 1.00 93.81 79 ALA A C 1
ATOM 572 O O . ALA A 1 79 ? -2.712 0.221 6.481 1.00 93.81 79 ALA A O 1
ATOM 573 N N . GLU A 1 80 ? -0.736 1.012 7.176 1.00 91.88 80 GLU A N 1
ATOM 574 C CA . GLU A 1 80 ? -0.574 0.068 8.287 1.00 91.88 80 GLU A CA 1
ATOM 575 C C . GLU A 1 80 ? -1.724 0.181 9.298 1.00 91.88 80 GLU A C 1
ATOM 577 O O . GLU A 1 80 ? -2.310 -0.828 9.700 1.00 91.88 80 GLU A O 1
ATOM 582 N N . LYS A 1 81 ? -2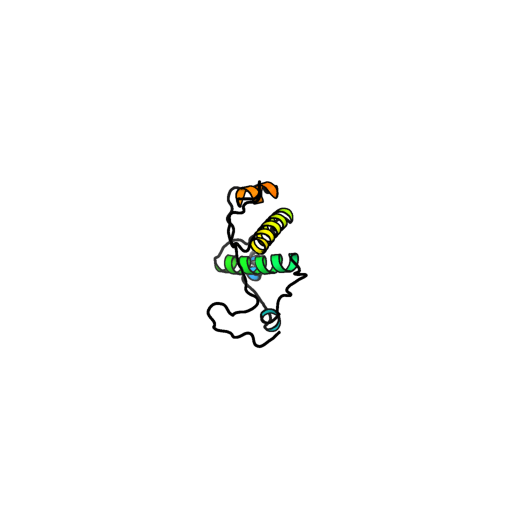.097 1.406 9.693 1.00 94.62 81 LYS A N 1
ATOM 583 C CA . LYS A 1 81 ? -3.230 1.642 10.604 1.00 94.62 81 LYS A CA 1
ATOM 584 C C . LYS A 1 81 ? -4.540 1.107 10.033 1.00 94.62 81 LYS A C 1
ATOM 586 O O . LYS A 1 81 ? -5.307 0.493 10.779 1.00 94.62 81 LYS A O 1
ATOM 591 N N . HIS A 1 82 ? -4.792 1.324 8.739 1.00 97.31 82 HIS A N 1
ATOM 592 C CA . HIS A 1 82 ? -5.989 0.812 8.066 1.00 97.31 82 HIS A CA 1
ATOM 593 C C . HIS A 1 82 ? -5.984 -0.718 8.017 1.00 97.31 82 HIS A C 1
ATOM 595 O O . HIS A 1 82 ? -6.954 -1.338 8.445 1.00 97.31 82 HIS A O 1
ATOM 601 N N . SER A 1 83 ? -4.865 -1.337 7.634 1.00 94.38 83 SER A N 1
ATOM 602 C CA . SER A 1 83 ? -4.699 -2.797 7.631 1.00 94.38 83 SER A CA 1
ATOM 603 C C . SER A 1 83 ? -4.885 -3.418 9.018 1.00 94.38 83 SER A C 1
ATOM 605 O O . SER A 1 83 ? -5.599 -4.410 9.161 1.00 94.38 83 SER A O 1
ATOM 607 N N . LYS A 1 84 ? -4.335 -2.806 10.075 1.00 93.06 84 LYS A N 1
ATOM 608 C CA . LYS A 1 84 ? -4.553 -3.248 11.466 1.00 93.06 84 LYS A CA 1
ATOM 609 C C . LYS A 1 84 ? -5.993 -3.056 11.927 1.00 93.06 84 LYS A C 1
ATOM 611 O O . LYS A 1 84 ? -6.480 -3.833 12.744 1.00 93.06 84 LYS A O 1
ATOM 616 N N . TRP A 1 85 ? -6.676 -2.003 11.483 1.00 97.19 85 TRP A N 1
ATOM 617 C CA . TRP A 1 85 ? -8.102 -1.839 11.759 1.00 97.19 85 TRP A CA 1
ATOM 618 C C . TRP A 1 85 ? -8.910 -2.943 11.073 1.00 97.19 85 TRP A C 1
ATOM 620 O O . TRP A 1 85 ? -9.639 -3.633 11.774 1.00 97.19 85 TRP A O 1
ATOM 630 N N . MET A 1 86 ? -8.691 -3.182 9.775 1.00 97.19 86 MET A N 1
ATOM 631 C CA . MET A 1 86 ? -9.351 -4.251 9.012 1.00 97.19 86 MET A CA 1
ATOM 632 C C . MET A 1 86 ? -9.143 -5.628 9.650 1.00 97.19 86 MET A C 1
ATOM 634 O O . MET A 1 86 ? -10.091 -6.395 9.788 1.00 97.19 86 MET A O 1
ATOM 638 N N . ALA A 1 87 ? -7.918 -5.925 10.096 1.00 92.44 87 ALA A N 1
ATOM 639 C CA . ALA A 1 87 ? -7.611 -7.173 10.789 1.00 92.44 87 ALA A CA 1
ATOM 640 C C . ALA A 1 87 ? -8.361 -7.297 12.127 1.00 92.44 87 ALA A C 1
ATOM 642 O O . ALA A 1 87 ? -8.930 -8.345 12.417 1.00 92.44 87 ALA A O 1
ATOM 643 N N . ARG A 1 88 ? -8.401 -6.224 12.932 1.00 94.44 88 ARG A N 1
ATOM 644 C CA . ARG A 1 88 ? -9.091 -6.217 14.235 1.00 94.44 88 ARG A CA 1
ATOM 645 C C . ARG A 1 88 ? -10.609 -6.300 14.113 1.00 94.44 88 ARG A C 1
ATOM 647 O O . ARG A 1 88 ? -11.240 -6.910 14.965 1.00 94.44 88 ARG A O 1
ATOM 654 N N . THR A 1 89 ? -11.193 -5.668 13.098 1.00 96.19 89 THR A N 1
ATOM 655 C CA . THR A 1 89 ? -12.647 -5.664 12.871 1.00 96.19 89 THR A CA 1
ATOM 656 C C . THR A 1 89 ? -13.116 -6.790 11.960 1.00 96.19 89 THR A C 1
ATOM 658 O O . THR A 1 89 ? -14.316 -6.890 11.714 1.00 96.19 89 THR A O 1
ATOM 661 N N . GLN A 1 90 ? -12.185 -7.612 11.462 1.00 93.62 90 GLN A N 1
ATOM 662 C CA . GLN A 1 90 ? -12.431 -8.715 10.531 1.00 93.62 90 GLN A CA 1
ATOM 663 C C . GLN A 1 90 ? -13.177 -8.271 9.262 1.00 93.62 90 GLN A C 1
ATOM 665 O O . GLN A 1 90 ? -14.026 -8.983 8.735 1.00 93.62 90 GLN A O 1
ATOM 670 N N . GLN A 1 91 ? -12.861 -7.074 8.760 1.00 94.44 91 GLN A N 1
ATOM 671 C CA . GLN A 1 91 ? -13.507 -6.484 7.588 1.00 94.44 91 GLN A CA 1
ATOM 672 C C . GLN A 1 91 ? -12.467 -6.077 6.549 1.00 94.44 91 GLN A C 1
ATOM 674 O O . GLN A 1 91 ? -11.712 -5.131 6.761 1.00 94.44 91 GLN A O 1
ATOM 679 N N . LEU A 1 92 ? -12.462 -6.746 5.392 1.00 95.19 92 LEU A N 1
ATOM 680 C CA . LEU A 1 92 ? -11.648 -6.350 4.241 1.00 95.19 92 LEU A CA 1
ATOM 681 C C . LEU A 1 92 ? -12.410 -5.302 3.417 1.00 95.19 92 LEU A C 1
ATOM 683 O O . LEU A 1 92 ? -13.241 -5.636 2.577 1.00 95.19 92 LEU A O 1
ATOM 687 N N . THR A 1 93 ? -12.174 -4.020 3.701 1.00 96.81 93 THR A N 1
ATOM 688 C CA . THR A 1 93 ? -12.939 -2.913 3.109 1.00 96.81 93 THR A CA 1
ATOM 689 C C . THR A 1 93 ? -12.107 -1.643 2.951 1.00 96.81 93 THR A C 1
ATOM 691 O O . THR A 1 93 ? -11.251 -1.314 3.770 1.00 96.81 93 THR A O 1
ATOM 694 N N . HIS A 1 94 ? -12.411 -0.860 1.917 1.00 97.75 94 HIS A N 1
ATOM 695 C CA . HIS A 1 94 ? -11.826 0.469 1.718 1.00 97.75 94 HIS A CA 1
ATOM 696 C C . HIS A 1 94 ? -12.333 1.511 2.727 1.00 97.75 94 HIS A C 1
ATOM 698 O O . HIS A 1 94 ? -11.682 2.545 2.939 1.00 97.75 94 HIS A O 1
ATOM 704 N N . LYS A 1 95 ? -13.505 1.263 3.330 1.00 97.94 95 LYS A N 1
ATOM 705 C CA . LYS A 1 95 ? -14.186 2.196 4.231 1.00 97.94 95 LYS A CA 1
ATOM 706 C C . LYS A 1 95 ? -14.100 1.726 5.679 1.00 97.94 95 LYS A C 1
ATOM 708 O O . LYS A 1 95 ? -14.654 0.686 6.010 1.00 97.94 95 LYS A O 1
ATOM 713 N N . SER A 1 96 ? -13.450 2.511 6.535 1.00 97.19 96 SER A N 1
ATOM 714 C CA . SER A 1 96 ? -13.443 2.275 7.982 1.00 97.19 96 SER A CA 1
ATOM 715 C C . SER A 1 96 ? -14.507 3.103 8.703 1.00 97.19 96 SER A C 1
ATOM 717 O O . SER A 1 96 ? -15.040 4.068 8.157 1.00 97.19 96 SER A O 1
ATOM 719 N N . THR A 1 97 ? -14.800 2.753 9.954 1.00 97.50 97 THR A N 1
ATOM 720 C CA . THR A 1 97 ? -15.642 3.555 10.862 1.00 97.50 97 THR A CA 1
ATOM 721 C C . THR A 1 97 ? -14.828 4.559 11.686 1.00 97.50 97 THR A C 1
ATOM 723 O O . THR A 1 97 ? -15.368 5.248 12.548 1.00 97.50 97 THR A O 1
ATOM 726 N N . VAL A 1 98 ? -13.517 4.660 11.441 1.00 96.88 98 VAL A N 1
ATOM 727 C CA . VAL A 1 98 ? -12.618 5.525 12.210 1.00 96.88 98 VAL A CA 1
ATOM 728 C C . VAL A 1 98 ? -12.803 6.979 11.779 1.00 96.88 98 VAL A C 1
ATOM 730 O O . VAL A 1 98 ? -12.549 7.339 10.625 1.00 96.88 98 VAL A O 1
ATOM 733 N N . ALA A 1 99 ? -13.197 7.839 12.719 1.00 96.00 99 ALA A N 1
ATOM 734 C CA . ALA A 1 99 ? -13.356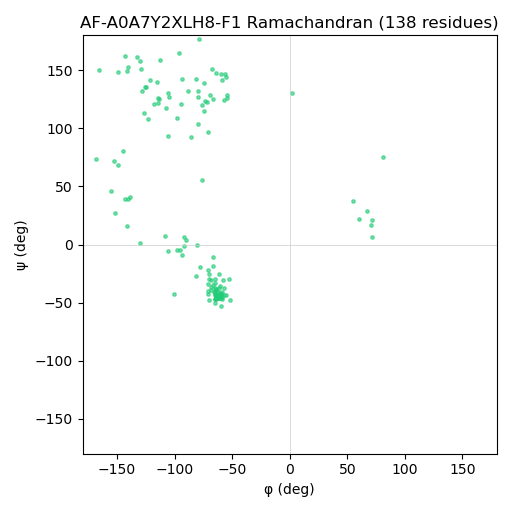 9.269 12.471 1.00 96.00 99 ALA A CA 1
ATOM 735 C C . ALA A 1 99 ? -12.064 9.885 11.895 1.00 96.00 99 ALA A C 1
ATOM 737 O O . ALA A 1 99 ? -10.961 9.679 12.406 1.00 96.00 99 ALA A O 1
ATOM 738 N N . GLY A 1 100 ? -12.193 10.613 10.781 1.00 95.75 100 GLY A N 1
ATOM 739 C CA . GLY A 1 100 ? -11.059 11.222 10.076 1.00 95.75 100 GLY A CA 1
ATOM 740 C C . GLY A 1 100 ? -10.141 10.244 9.325 1.00 95.75 100 GLY A C 1
ATOM 741 O O . GLY A 1 100 ? -9.112 10.671 8.810 1.00 95.75 100 GLY A O 1
ATOM 742 N N . ALA A 1 101 ? -10.486 8.955 9.245 1.00 96.81 101 ALA A N 1
ATOM 743 C CA . ALA A 1 101 ? -9.760 7.930 8.481 1.00 96.81 101 ALA A CA 1
ATOM 744 C C . ALA A 1 101 ? -10.704 6.925 7.780 1.00 96.81 101 ALA A C 1
ATOM 746 O O . ALA A 1 101 ? -10.275 5.857 7.325 1.00 96.81 101 ALA A O 1
ATOM 747 N N . ALA A 1 102 ? -11.990 7.272 7.675 1.00 97.69 102 ALA A N 1
ATOM 748 C CA . ALA A 1 102 ? -13.028 6.416 7.117 1.00 97.69 102 ALA A CA 1
ATOM 749 C C . ALA A 1 102 ? -12.786 6.126 5.635 1.00 97.69 102 ALA A C 1
ATOM 751 O O . ALA A 1 102 ? -12.957 5.002 5.186 1.00 97.69 102 ALA A O 1
ATOM 752 N N . THR A 1 103 ? -12.328 7.115 4.872 1.00 97.56 103 THR A N 1
ATOM 753 C CA . THR A 1 103 ? -12.084 6.985 3.427 1.00 97.56 103 THR A CA 1
ATOM 754 C C . THR A 1 103 ? -10.601 7.081 3.082 1.00 97.56 103 THR A C 1
ATOM 756 O O . THR A 1 103 ? -9.831 7.703 3.816 1.00 97.56 103 THR A O 1
ATOM 759 N N . LEU A 1 104 ? -10.208 6.552 1.915 1.00 96.50 104 LEU A N 1
ATOM 760 C CA . LEU A 1 104 ? -8.850 6.712 1.381 1.00 96.50 104 LEU A CA 1
ATOM 761 C C . LEU A 1 104 ? -8.423 8.185 1.355 1.00 96.50 104 LEU A C 1
ATOM 763 O O . LEU A 1 104 ? -7.354 8.527 1.845 1.00 96.50 104 LEU A O 1
ATOM 767 N N . SER A 1 105 ? -9.282 9.074 0.846 1.00 96.50 105 SER A N 1
ATOM 768 C CA . SER A 1 105 ? -8.993 10.513 0.772 1.00 96.50 105 SER A CA 1
ATOM 769 C C . SER A 1 105 ? -8.673 11.107 2.146 1.00 96.50 105 SER A C 1
ATOM 771 O O . SER A 1 105 ? -7.706 11.849 2.289 1.00 96.50 105 SER A O 1
ATOM 773 N N . GLN A 1 106 ? -9.433 10.740 3.182 1.00 96.81 106 GLN A N 1
ATOM 774 C CA . GLN A 1 106 ? -9.156 11.179 4.550 1.00 96.81 106 GLN A CA 1
ATOM 775 C C . GLN A 1 106 ? -7.825 10.627 5.074 1.00 96.81 106 GLN A C 1
ATOM 777 O O . GLN A 1 106 ? -7.049 11.394 5.638 1.00 96.81 106 GLN A O 1
ATOM 782 N N . ARG A 1 107 ? -7.520 9.344 4.833 1.00 96.69 107 ARG A N 1
ATOM 783 C CA . ARG A 1 107 ? -6.238 8.731 5.225 1.00 96.69 107 ARG A CA 1
ATOM 784 C C . ARG A 1 107 ? -5.042 9.401 4.541 1.00 96.69 107 ARG A C 1
ATOM 786 O O . ARG A 1 107 ? -4.088 9.777 5.211 1.00 96.69 107 ARG A O 1
ATOM 793 N N . VAL A 1 108 ? -5.114 9.651 3.231 1.00 95.50 108 VAL A N 1
ATOM 794 C CA . VAL A 1 108 ? -4.037 10.332 2.486 1.00 95.50 108 VAL A CA 1
ATOM 795 C C . VAL A 1 108 ? -3.874 11.787 2.943 1.00 95.50 108 VAL A C 1
ATOM 797 O O . VAL A 1 108 ? -2.747 12.248 3.130 1.00 95.50 108 VAL A O 1
ATOM 800 N N . LYS A 1 109 ? -4.979 12.508 3.196 1.00 95.00 109 LYS A N 1
ATOM 801 C CA . LYS A 1 109 ? -4.931 13.858 3.790 1.00 95.00 109 LYS A CA 1
ATOM 802 C C . LYS A 1 109 ? -4.279 13.840 5.172 1.00 95.00 109 LYS A C 1
ATOM 804 O O . LYS A 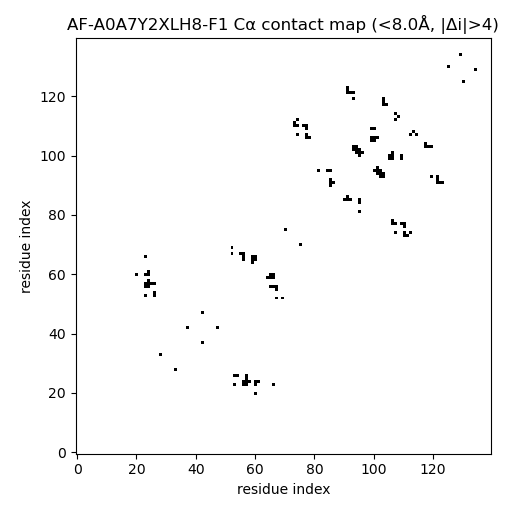1 109 ? -3.442 14.692 5.454 1.00 95.00 109 LYS A O 1
ATOM 809 N N . LYS A 1 110 ? -4.620 12.858 6.011 1.00 94.94 110 LYS A N 1
ATOM 810 C CA . LYS A 1 110 ? -4.050 12.676 7.352 1.00 94.94 110 LYS A CA 1
ATOM 811 C C . LYS A 1 110 ? -2.553 12.354 7.319 1.00 94.94 110 LYS A C 1
ATOM 813 O O . LYS A 1 110 ? -1.820 12.837 8.175 1.00 94.94 110 LYS A O 1
ATOM 818 N N . ALA A 1 111 ? -2.083 11.638 6.295 1.00 94.31 111 ALA A N 1
ATOM 819 C CA . ALA A 1 111 ? -0.654 11.439 6.034 1.00 94.31 111 ALA A CA 1
ATOM 820 C C . ALA A 1 111 ? 0.084 12.739 5.636 1.00 94.31 111 ALA A C 1
ATOM 822 O O . ALA A 1 111 ? 1.316 12.760 5.572 1.00 94.31 111 ALA A O 1
ATOM 823 N N . GLY A 1 112 ? -0.641 13.829 5.354 1.00 94.00 112 GLY A N 1
ATOM 824 C CA . GLY A 1 112 ? -0.072 15.111 4.936 1.00 94.00 112 GLY A CA 1
ATOM 825 C C . GLY A 1 112 ? 0.504 15.087 3.519 1.00 94.00 112 GLY A C 1
ATOM 826 O O . GLY A 1 112 ? 1.362 15.904 3.189 1.00 94.00 112 GLY A O 1
ATOM 827 N N . VAL A 1 113 ? 0.071 14.140 2.684 1.00 89.56 113 VAL A N 1
ATOM 828 C CA . VAL A 1 113 ? 0.531 14.015 1.298 1.00 89.56 113 VAL A CA 1
ATOM 829 C C . VAL A 1 113 ? -0.350 14.878 0.399 1.00 89.56 113 VAL A C 1
ATOM 831 O O . VAL A 1 113 ? -1.576 14.823 0.473 1.00 89.56 113 VAL A O 1
ATOM 834 N N . ARG A 1 114 ? 0.266 15.675 -0.480 1.00 90.19 114 ARG A N 1
ATOM 835 C CA . ARG A 1 114 ? -0.460 16.389 -1.541 1.00 90.19 114 ARG A CA 1
ATOM 836 C C . ARG A 1 114 ? -0.733 15.407 -2.676 1.00 90.19 114 ARG A C 1
ATOM 838 O O . ARG A 1 114 ? 0.194 14.780 -3.178 1.00 90.19 114 ARG A O 1
ATOM 845 N N . PHE A 1 115 ? -1.986 15.285 -3.095 1.00 90.31 115 PHE A N 1
ATOM 846 C CA . PHE A 1 115 ? -2.389 14.368 -4.160 1.00 90.31 115 PHE A CA 1
ATOM 847 C C . PHE A 1 115 ? -3.446 15.007 -5.060 1.00 90.31 115 PHE A C 1
ATOM 849 O O . PHE A 1 115 ? -4.203 15.875 -4.628 1.00 90.31 115 PHE A O 1
ATOM 856 N N . ARG A 1 116 ? -3.486 14.569 -6.321 1.00 92.81 116 ARG A N 1
ATOM 857 C CA . ARG A 1 116 ? -4.544 14.929 -7.284 1.00 92.81 116 ARG A CA 1
ATOM 858 C C . ARG A 1 116 ? -5.569 13.810 -7.426 1.00 92.81 116 ARG A C 1
ATOM 860 O O . ARG A 1 116 ? -6.762 14.064 -7.466 1.00 92.81 116 ARG A O 1
ATOM 867 N N . THR A 1 117 ? -5.081 12.577 -7.492 1.00 92.75 117 THR A N 1
ATOM 868 C CA . THR A 1 117 ? -5.876 11.354 -7.567 1.00 92.75 117 THR A CA 1
ATOM 869 C C . THR A 1 117 ? -5.188 10.264 -6.753 1.00 92.75 117 THR A C 1
ATOM 871 O O . THR A 1 117 ? -4.006 10.390 -6.425 1.00 92.75 117 THR A O 1
ATOM 874 N N . GLY A 1 118 ? -5.929 9.216 -6.414 1.00 90.00 118 GLY A N 1
ATOM 875 C CA . GLY A 1 118 ? -5.418 8.064 -5.691 1.00 90.00 118 GLY A CA 1
ATOM 876 C C . GLY A 1 118 ? -6.398 6.903 -5.750 1.00 90.00 118 GLY A C 1
ATOM 877 O O . GLY A 1 118 ? -7.610 7.099 -5.818 1.00 90.00 118 GLY A O 1
ATOM 878 N N . SER A 1 119 ? -5.849 5.700 -5.706 1.00 93.25 119 SER A N 1
ATOM 879 C CA . SER A 1 119 ? -6.581 4.448 -5.576 1.00 93.25 119 SER A CA 1
ATOM 880 C C . SER A 1 119 ? -5.922 3.601 -4.494 1.00 93.25 119 SER A C 1
ATOM 882 O O . SER A 1 119 ? -4.778 3.843 -4.105 1.00 93.25 119 SER A O 1
ATOM 884 N N . GLU A 1 120 ? -6.660 2.626 -3.981 1.00 95.12 120 GLU A N 1
ATOM 885 C CA . GLU A 1 120 ? -6.174 1.700 -2.968 1.00 95.12 120 GLU A CA 1
ATOM 886 C C . GLU A 1 120 ? -6.444 0.280 -3.441 1.00 95.12 120 GLU A C 1
ATOM 888 O O . GLU A 1 120 ? -7.561 -0.033 -3.846 1.00 95.12 120 GLU A O 1
ATOM 893 N N . ASN A 1 121 ? -5.426 -0.570 -3.342 1.00 95.56 121 ASN A N 1
ATOM 894 C CA . ASN A 1 121 ? -5.580 -2.010 -3.464 1.00 95.56 121 ASN A CA 1
ATOM 895 C C . ASN A 1 121 ? -5.462 -2.597 -2.056 1.00 95.56 121 ASN A C 1
ATOM 897 O O . ASN A 1 121 ? -4.512 -2.284 -1.339 1.00 95.56 121 ASN A O 1
ATOM 901 N N . ILE A 1 122 ? -6.413 -3.445 -1.671 1.00 93.94 122 ILE A N 1
ATOM 902 C CA . ILE A 1 122 ? -6.372 -4.203 -0.418 1.00 93.94 122 ILE A CA 1
ATOM 903 C C . ILE A 1 122 ? -6.286 -5.687 -0.749 1.00 93.94 122 ILE A C 1
ATOM 905 O O . ILE A 1 122 ? -6.922 -6.162 -1.687 1.00 93.94 122 ILE A O 1
ATOM 909 N N . GLY A 1 123 ? -5.474 -6.412 0.009 1.00 88.62 123 GLY A N 1
ATOM 910 C CA . GLY A 1 123 ? -5.278 -7.842 -0.167 1.00 88.62 123 GLY A CA 1
ATOM 911 C C . GLY A 1 123 ? -5.161 -8.526 1.182 1.00 88.62 123 GLY A C 1
ATOM 912 O O . GLY A 1 123 ? -4.682 -7.937 2.150 1.00 88.62 123 GLY A O 1
ATOM 913 N N . MET A 1 124 ? -5.606 -9.775 1.230 1.00 83.12 124 MET A N 1
ATOM 914 C CA . MET A 1 124 ? -5.436 -10.663 2.371 1.00 83.12 124 MET A CA 1
ATOM 915 C C . MET A 1 124 ? -4.766 -11.937 1.870 1.00 83.12 124 MET A C 1
ATOM 917 O O . MET A 1 124 ? -5.132 -12.456 0.818 1.00 83.12 124 MET A O 1
ATOM 921 N N . VAL A 1 125 ? -3.776 -12.423 2.615 1.00 75.25 125 VAL A N 1
ATOM 922 C CA . VAL A 1 125 ? -3.143 -13.716 2.355 1.00 75.25 125 VAL A CA 1
ATOM 923 C C . VAL A 1 125 ? -3.397 -14.592 3.567 1.00 75.25 125 VAL A C 1
ATOM 925 O O . VAL A 1 125 ? -3.008 -14.243 4.682 1.00 75.25 125 VAL A O 1
ATOM 928 N N . HIS A 1 126 ? -4.058 -15.724 3.357 1.00 68.25 126 HIS A N 1
ATOM 929 C CA . HIS A 1 126 ? -4.256 -16.703 4.412 1.00 68.25 126 HIS A CA 1
ATOM 930 C C . HIS A 1 126 ? -2.982 -17.530 4.586 1.00 68.25 126 HIS A C 1
ATOM 932 O O . HIS A 1 126 ? -2.402 -18.027 3.621 1.00 68.25 126 HIS A O 1
ATOM 938 N N . ARG A 1 127 ? -2.543 -17.685 5.840 1.00 63.09 127 ARG A N 1
ATOM 939 C CA . ARG A 1 127 ? -1.381 -18.517 6.196 1.00 63.09 127 ARG A CA 1
ATOM 940 C C . ARG A 1 127 ? -1.555 -19.959 5.725 1.00 63.09 127 ARG A C 1
ATOM 942 O O . ARG A 1 127 ? -0.594 -20.601 5.312 1.00 63.09 127 ARG A O 1
ATOM 949 N N . TYR A 1 128 ? -2.781 -20.456 5.810 1.00 62.56 128 TYR A N 1
ATOM 950 C CA . TYR A 1 128 ? -3.151 -21.773 5.332 1.00 62.56 128 TYR A CA 1
ATOM 951 C C . TYR A 1 128 ? -3.931 -21.609 4.033 1.00 62.56 128 TYR A C 1
ATOM 953 O O . TYR A 1 128 ? -4.928 -20.894 3.996 1.00 62.56 128 TYR A O 1
ATOM 961 N N . GLN A 1 129 ? -3.503 -22.302 2.978 1.00 61.94 129 GLN A N 1
ATOM 962 C CA . GLN A 1 129 ? -4.263 -22.428 1.729 1.00 61.94 129 GLN A CA 1
ATOM 963 C C . GLN A 1 129 ? -5.411 -23.432 1.908 1.00 61.94 129 GLN A C 1
ATOM 965 O O . GLN A 1 129 ? -5.489 -24.459 1.231 1.00 61.94 129 GL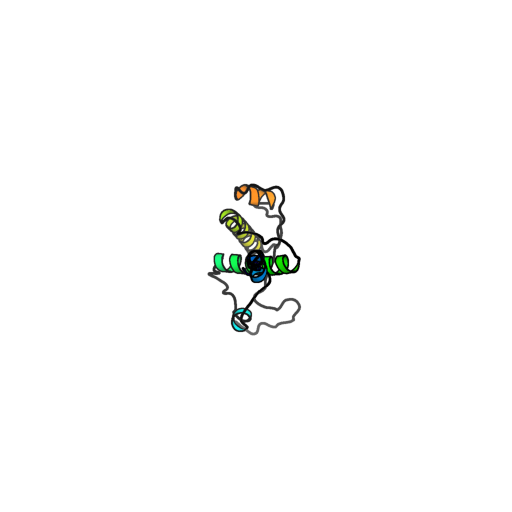N A O 1
ATOM 970 N N . ILE A 1 130 ? -6.246 -23.171 2.907 1.00 65.25 130 ILE A N 1
ATOM 971 C CA . ILE A 1 130 ? -7.452 -23.940 3.220 1.00 65.25 130 ILE A CA 1
ATOM 972 C C . ILE A 1 130 ? -8.688 -23.343 2.552 1.00 65.25 130 ILE A C 1
ATOM 974 O O . ILE A 1 130 ? -9.740 -23.980 2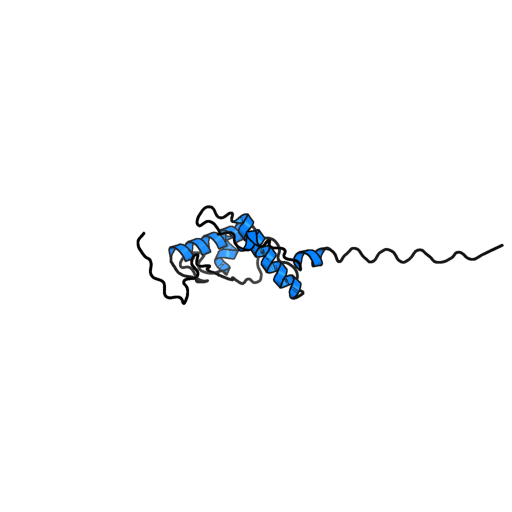.545 1.00 65.25 130 ILE A O 1
ATOM 978 N N . ASP A 1 131 ? -8.559 -22.158 1.955 1.00 62.12 131 ASP A N 1
ATOM 979 C CA . ASP A 1 131 ? -9.617 -21.555 1.156 1.00 62.12 131 ASP A CA 1
ATOM 980 C C . ASP A 1 131 ? -10.052 -22.544 0.066 1.00 62.12 131 ASP A C 1
ATOM 982 O O . ASP A 1 131 ? -9.229 -23.081 -0.680 1.00 62.12 131 ASP A O 1
ATOM 986 N N . ASN A 1 132 ? -11.356 -22.823 0.006 1.00 55.19 132 ASN A N 1
ATOM 987 C CA . ASN A 1 132 ? -11.969 -23.819 -0.881 1.00 55.19 132 ASN A CA 1
ATOM 988 C C . ASN A 1 132 ? -11.496 -25.278 -0.706 1.00 55.19 132 ASN A C 1
ATOM 990 O O . ASN A 1 132 ? -11.670 -26.093 -1.616 1.00 55.19 132 ASN A O 1
ATOM 994 N N . ARG A 1 133 ? -10.948 -25.662 0.454 1.00 62.66 133 ARG A N 1
ATOM 995 C CA . ARG A 1 133 ? -10.587 -27.059 0.750 1.00 62.66 133 ARG A CA 1
ATOM 996 C C . ARG A 1 133 ? -11.241 -27.534 2.042 1.00 62.66 133 ARG A C 1
ATOM 998 O O . ARG A 1 133 ? -11.218 -26.843 3.052 1.00 62.66 133 ARG A O 1
ATOM 1005 N N . ARG A 1 134 ? -11.808 -28.746 2.034 1.00 69.75 134 ARG A N 1
ATOM 1006 C CA . ARG A 1 134 ? -12.200 -29.419 3.282 1.00 69.75 134 ARG A CA 1
ATOM 1007 C C . ARG A 1 134 ? -10.933 -29.869 3.996 1.00 69.75 134 ARG A C 1
ATOM 1009 O O . ARG A 1 134 ? -10.157 -30.641 3.442 1.00 69.75 134 ARG A O 1
ATOM 1016 N N . PHE A 1 135 ? -10.755 -29.413 5.223 1.00 71.69 135 PHE A N 1
ATOM 1017 C CA . PHE A 1 135 ? -9.705 -29.880 6.115 1.00 71.69 135 PHE A CA 1
ATOM 1018 C C . PHE A 1 135 ? -10.333 -30.250 7.457 1.00 71.69 135 PHE A C 1
ATOM 1020 O O . PHE A 1 135 ? -11.365 -29.705 7.849 1.00 71.69 135 PHE A O 1
ATOM 1027 N N . LYS A 1 136 ? -9.718 -31.207 8.146 1.00 72.00 136 LYS A N 1
ATOM 1028 C CA . LYS A 1 136 ? -10.055 -31.573 9.519 1.00 72.00 136 LYS A CA 1
ATOM 1029 C C . LYS A 1 136 ? -8.851 -31.205 10.374 1.00 72.00 136 LYS A C 1
ATOM 1031 O O . LYS A 1 136 ? -7.755 -31.686 10.101 1.00 72.00 136 LYS A O 1
ATOM 1036 N N . ILE A 1 137 ? -9.051 -30.348 11.370 1.00 69.06 137 ILE A N 1
ATOM 1037 C CA . ILE A 1 137 ? -8.050 -30.145 12.418 1.00 69.06 137 ILE A CA 1
ATOM 1038 C C . ILE A 1 137 ? -8.135 -31.386 13.308 1.00 69.06 137 ILE A C 1
ATOM 1040 O O . ILE A 1 137 ? -9.190 -31.668 13.874 1.00 69.06 137 ILE A O 1
ATOM 1044 N N . VAL A 1 138 ? -7.069 -32.178 13.336 1.00 69.06 138 VAL A N 1
ATOM 1045 C CA . VAL A 1 138 ? -6.876 -33.241 14.327 1.00 69.06 138 VAL A CA 1
ATOM 1046 C C . VAL A 1 138 ? -6.045 -32.625 15.449 1.00 69.06 138 VAL A C 1
ATOM 1048 O O . VAL A 1 138 ? -5.006 -32.055 15.143 1.00 69.06 138 VAL A O 1
ATOM 1051 N N . ASP A 1 139 ? -6.611 -32.634 16.658 1.00 57.34 139 ASP A N 1
ATOM 1052 C CA . ASP A 1 139 ? -6.199 -32.019 17.935 1.00 57.34 139 ASP A CA 1
ATOM 1053 C C . ASP A 1 139 ? -4.920 -31.158 18.001 1.00 57.34 139 ASP A C 1
ATOM 1055 O O . ASP A 1 139 ? -3.827 -31.558 17.601 1.00 57.34 139 ASP A O 1
ATOM 1059 N N . SER A 1 140 ? -5.092 -29.972 18.597 1.00 54.66 140 SER A N 1
ATOM 1060 C CA . SER A 1 140 ? -4.043 -29.070 19.096 1.00 54.66 140 SER A CA 1
ATOM 1061 C C . SER A 1 140 ? -3.496 -29.501 20.449 1.00 54.66 140 SER A C 1
ATOM 1063 O O . SER A 1 140 ? -4.342 -29.852 21.300 1.00 54.66 140 SER A O 1
#

Foldseek 3Di:
DDPDDDDDDDPPDPDPDPPVLVQLLDDDDDPVNVVDQQDPPPGPLVVVQVVVQSVVSNVCSVVVHDGDDDDPPLLSVLVVVVVVQCVVVVHQDQADPDVQNRHPVSSCVRSVDDDDDDDDDTDDDDSDPCVVHDDDDDDD

Sequence (140 aa):
MRSKIAAIVAGFALSCVVATSAEACSRSVSANAAKTVVPQTGINQSLLDDAIRAEVNFHRCRAGLKRVSDASSRLSLEAEKHSKWMARTQQLTHKSTVAGAATLSQRVKKAGVRFRTGSENIGMVHRYQIDNRRFKIVDS

Secondary structure (DSSP, 8-state):
---------S-SSSSSS-HHHHHHT-----TTGGGPPPPSS---HHHHHHHHHHHHHHHHHHTTPPPP-PPPHHHHHHHHHHHHHHHHHT---S---STTTSSHHHHHHHTT---S----------SS--TT--------

Radius of gyration: 24.25 Å; Cα contacts (8 Å, |Δi|>4): 79; chains: 1; bounding box: 68×50×70 Å

pLDDT: mean 79.34, std 16.62, range [42.47, 97.94]